Protein 3A1F (pdb70)

Radius of gyration: 15.08 Å; Cα contacts (8 Å, |Δi|>4): 285; chains: 1; bounding box: 37×43×38 Å

CATH classification: 3.40.50.80

Organism: Homo sapiens (NCBI:txid9606)

GO terms:
  GO:0070402 NADPH binding (F, IDA)
  GO:0071949 FAD binding (F, IDA)
  GO:0005886 plasma membrane (C, IDA)
  GO:0042554 superoxide anion generation (P, IDA)
  GO:0043020 NADPH oxidase complex (C, IDA)
  GO:0106292 superoxide-generating NADPH oxidase activity (F, IDA)
  GO:0106292 superoxide-generating NADPH oxidase activity (F, IMP)
  GO:0005515 protein binding (F, IPI)
  GO:0006954 inflammatory response (P, TAS)
  GO:0035579 specific granule membrane (C, TAS)
  GO:0070821 tertiary granule membrane (C, TAS)
  GO:0005789 endoplasmic reticulum membrane (C, TAS)
  GO:0005886 plasma membrane (C, TAS)
  GO:0030670 phagocytic vesicle membrane (C, TAS)
  GO:0016175 superoxide-generating NAD(P)H oxidase activity (F, IDA)
  GO:0009055 electron transfer activity (F, IDA)
  GO:0006801 superoxide metabolic process (P, IDA)
  GO:0016175 superoxide-generating NAD(P)H oxidase activity (F, TAS)
  GO:0042554 superoxide anion generation (P, TAS)
  GO:0045087 innate immune response (P, TAS)

Foldseek 3Di:
DDLLALPHVVLVVQLQFQEEEEEAEDCSCVSVLRSLVSVLVCCVPVPVGNRHQAYEYEYEAADCVVVVVSVVSVVVSQVVCVVVVHNRRYQYEYEHCNVCDYYHHDDPLLVVLVVVFVVQWQGEYEYEYGDDPVVVVVLVVSQVVQFDPDNRTYHYHYDDGDD

Nearest PDB structures (foldseek):
  3a1f-assembly1_A  TM=1.006E+00  e=4.024E-35  Homo sapiens
  8gz3-assembly1_B  TM=9.480E-01  e=5.255E-26  Homo sapiens
  8x2l-assembly1_B  TM=9.369E-01  e=4.023E-25  Homo sapiens
  8wej-assembly1_B  TM=9.013E-01  e=1.760E-25  Homo sapiens
  8kei-assembly1_B  TM=8.923E-01  e=8.307E-22  Homo sapiens

B-factor: mean 36.78, std 9.52, range [19.07, 122.95]

Structure (mmCIF, N/CA/C/O backbone):
data_3A1F
#
_entry.id   3A1F
#
_cell.length_a   60.022
_cell.length_b   60.022
_cell.length_c   90.398
_cell.angle_alpha   90.00
_cell.angle_beta   90.00
_cell.angle_gamma   120.00
#
_symmetry.space_group_name_H-M   'P 32 2 1'
#
loop_
_entity.id
_entity.type
_entity.pdbx_description
1 polymer 'Cytochrome b-245 heavy chain'
2 non-polymer 'NICKEL (II) ION'
3 water water
#
loop_
_atom_site.group_PDB
_atom_site.id
_atom_site.type_symbol
_atom_site.label_atom_id
_atom_site.label_alt_id
_atom_site.label_comp_id
_atom_site.label_asym_id
_atom_site.label_entity_id
_atom_site.label_seq_id
_atom_site.pdbx_PDB_ins_code
_atom_site.Cartn_x
_atom_site.Cartn_y
_atom_site.Cartn_z
_atom_site.occupancy
_atom_site.B_iso_or_equiv
_atom_site.auth_seq_id
_atom_site.auth_comp_id
_atom_site.auth_asym_id
_atom_site.auth_atom_id
_atom_site.pdbx_PDB_model_num
ATOM 1 N N . ILE A 1 1 ? 36.187 -30.729 11.095 1.00 28.96 1 ILE A N 1
ATOM 2 C CA . ILE A 1 1 ? 35.421 -29.451 11.090 1.00 28.07 1 ILE A CA 1
ATOM 3 C C . ILE A 1 1 ? 34.398 -29.393 9.948 1.00 31.22 1 ILE A C 1
ATOM 4 O O . ILE A 1 1 ? 34.726 -29.629 8.789 1.00 32.96 1 ILE A O 1
ATOM 9 N N . ALA A 1 2 ? 33.151 -29.078 10.283 1.00 30.29 2 ALA A N 1
ATOM 10 C CA . ALA A 1 2 ? 32.091 -29.012 9.277 1.00 30.15 2 ALA A CA 1
ATOM 11 C C . ALA A 1 2 ? 31.693 -27.568 8.965 1.00 29.02 2 ALA A C 1
ATOM 12 O O . ALA A 1 2 ? 31.702 -26.713 9.846 1.00 29.51 2 ALA A O 1
ATOM 14 N N . VAL A 1 3 ? 31.327 -27.306 7.712 1.00 29.37 3 VAL A N 1
ATOM 15 C CA . VAL A 1 3 ? 30.937 -25.961 7.294 1.00 32.07 3 VAL A CA 1
ATOM 16 C C . VAL A 1 3 ? 29.801 -25.431 8.165 1.00 32.27 3 VAL A C 1
ATOM 17 O O . VAL A 1 3 ? 29.698 -24.225 8.405 1.00 34.22 3 VAL A O 1
ATOM 21 N N . ASP A 1 4 ? 28.966 -26.343 8.653 1.00 29.78 4 ASP A N 1
ATOM 22 C CA . ASP A 1 4 ? 27.830 -25.959 9.480 1.00 31.71 4 ASP A CA 1
ATOM 23 C C . ASP A 1 4 ? 28.141 -26.134 10.968 1.00 30.04 4 ASP A C 1
ATOM 24 O O . ASP A 1 4 ? 27.255 -26.022 11.810 1.00 26.82 4 ASP A O 1
ATOM 29 N N . GLY A 1 5 ? 29.407 -26.402 11.279 1.00 29.61 5 GLY A N 1
ATOM 30 C CA . GLY A 1 5 ? 29.814 -26.580 12.664 1.00 28.15 5 GLY A CA 1
ATOM 31 C C . GLY A 1 5 ? 30.391 -25.318 13.293 1.00 27.91 5 GLY A C 1
ATOM 32 O O . GLY A 1 5 ? 30.565 -24.312 12.609 1.00 27.95 5 GLY A O 1
ATOM 33 N N . PRO A 1 6 ? 30.712 -25.345 14.599 1.00 28.31 6 PRO A N 1
ATOM 34 C CA . PRO A 1 6 ? 31.274 -24.208 15.345 1.00 28.66 6 PRO A CA 1
ATOM 35 C C . PRO A 1 6 ? 32.430 -23.458 14.669 1.00 29.59 6 PRO A C 1
ATOM 36 O O . PRO A 1 6 ? 32.549 -22.249 14.820 1.00 30.15 6 PRO A O 1
ATOM 40 N N . PHE A 1 7 ? 33.286 -24.175 13.943 1.00 27.63 7 PHE A N 1
ATOM 41 C CA . PHE A 1 7 ? 34.419 -23.537 13.273 1.00 28.50 7 PHE A CA 1
ATOM 42 C C . PHE A 1 7 ? 34.267 -23.531 11.756 1.00 27.81 7 PHE A C 1
ATOM 43 O O . PHE A 1 7 ? 35.226 -23.278 11.032 1.00 28.16 7 PHE A O 1
ATOM 51 N N . GLY A 1 8 ? 33.060 -23.824 11.281 1.00 28.19 8 GLY A N 1
ATOM 52 C CA . GLY A 1 8 ? 32.808 -23.845 9.851 1.00 27.09 8 GLY A CA 1
ATOM 53 C C . GLY A 1 8 ? 32.668 -22.451 9.271 1.00 28.82 8 GLY A C 1
ATOM 54 O O . GLY A 1 8 ? 32.361 -21.486 9.979 1.00 27.32 8 GLY A O 1
ATOM 55 N N . THR A 1 9 ? 32.896 -22.339 7.968 1.00 29.46 9 THR A N 1
ATOM 56 C CA . THR A 1 9 ? 32.806 -21.056 7.297 1.00 30.51 9 THR A CA 1
ATOM 57 C C . THR A 1 9 ? 31.439 -20.395 7.440 1.00 30.75 9 THR A C 1
ATOM 58 O O . THR A 1 9 ? 31.354 -19.188 7.660 1.00 30.48 9 THR A O 1
ATOM 62 N N . ALA A 1 10 ? 30.374 -21.182 7.334 1.00 30.67 10 ALA A N 1
ATOM 63 C CA . ALA A 1 10 ? 29.028 -20.630 7.440 1.00 30.82 10 ALA A CA 1
ATOM 64 C C . ALA A 1 10 ? 28.783 -20.016 8.814 1.00 31.71 10 ALA A C 1
ATOM 65 O O . ALA A 1 10 ? 28.216 -18.918 8.932 1.00 29.91 10 ALA A O 1
ATOM 67 N N . SER A 1 11 ? 29.222 -20.719 9.853 1.00 29.21 11 SER A N 1
ATOM 68 C CA . SER A 1 11 ? 29.050 -20.243 11.218 1.00 31.17 11 SER A CA 1
ATOM 69 C C . SER A 1 11 ? 29.848 -18.957 11.444 1.00 31.91 11 SER A C 1
ATOM 70 O O . SER A 1 11 ? 29.365 -18.028 12.086 1.00 32.95 11 SER A O 1
ATOM 73 N N . GLU A 1 12 ? 31.066 -18.900 10.910 1.00 31.13 12 GLU A N 1
ATOM 74 C CA . GLU A 1 12 ? 31.896 -17.704 11.041 1.00 30.75 12 GLU A CA 1
ATOM 75 C C . GLU A 1 12 ? 31.250 -16.510 10.336 1.00 30.15 12 GLU A C 1
ATOM 76 O O . GLU A 1 12 ? 31.227 -15.399 10.868 1.00 29.87 12 GLU A O 1
ATOM 82 N N . ASP A 1 13 ? 30.735 -16.744 9.134 1.00 29.88 13 ASP A N 1
ATOM 83 C CA . ASP A 1 13 ? 30.068 -15.692 8.380 1.00 30.13 13 ASP A CA 1
ATOM 84 C C . ASP A 1 13 ? 28.844 -15.164 9.129 1.00 30.73 13 ASP A C 1
ATOM 85 O O . ASP A 1 13 ? 28.630 -13.949 9.222 1.00 29.76 13 ASP A O 1
ATOM 90 N N . VAL A 1 14 ? 28.041 -16.079 9.662 1.00 29.86 14 VAL A N 1
ATOM 91 C CA . VAL A 1 14 ? 26.852 -15.680 10.404 1.00 31.61 14 VAL A CA 1
ATOM 92 C C . VAL A 1 14 ? 27.243 -14.783 11.573 1.00 32.07 14 VAL A C 1
ATOM 93 O O . VAL A 1 14 ? 26.609 -13.758 11.809 1.00 32.88 14 VAL A O 1
ATOM 97 N N . PHE A 1 15 ? 28.306 -15.145 12.285 1.00 34.82 15 PHE A N 1
ATOM 98 C CA . PHE A 1 15 ? 28.735 -14.358 13.437 1.00 36.76 15 PHE A CA 1
ATOM 99 C C . PHE A 1 15 ? 29.414 -13.031 13.094 1.00 37.22 15 PHE A C 1
ATOM 100 O O . PHE A 1 15 ? 29.719 -12.242 13.987 1.00 40.15 15 PHE A O 1
ATOM 108 N N . SER A 1 16 ? 29.641 -12.773 11.811 1.00 36.22 16 SER A N 1
ATOM 109 C CA . SER A 1 16 ? 30.281 -11.524 11.411 1.00 36.41 16 SER A CA 1
ATOM 110 C C . SER A 1 16 ? 29.276 -10.387 11.224 1.00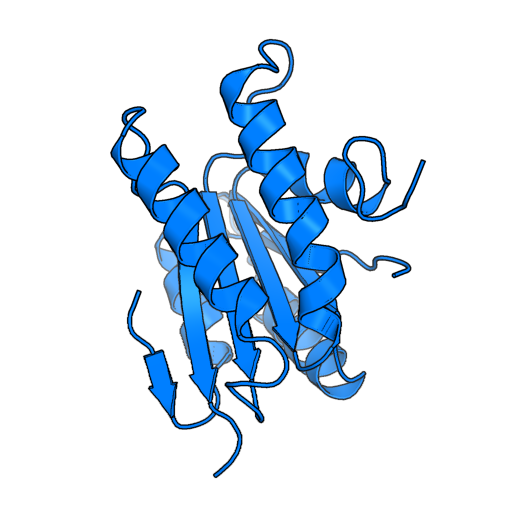 36.95 16 SER A C 1
ATOM 111 O O . SER A 1 16 ? 29.662 -9.234 11.003 1.00 35.97 16 SER A O 1
ATOM 114 N N . TYR A 1 17 ? 27.988 -10.704 11.314 1.00 35.07 17 TYR A N 1
ATOM 115 C CA . TYR A 1 17 ? 26.957 -9.679 11.172 1.00 33.68 17 TYR A CA 1
ATOM 116 C C . TYR A 1 17 ? 26.287 -9.383 12.501 1.00 33.87 17 TYR A C 1
ATOM 117 O O . TYR A 1 17 ? 26.195 -10.255 13.366 1.00 31.25 17 TYR A O 1
ATOM 126 N N . GLU A 1 18 ? 25.824 -8.146 12.662 1.00 31.39 18 GLU A N 1
ATOM 127 C CA . GLU A 1 18 ? 25.144 -7.753 13.884 1.00 31.42 18 GLU A CA 1
ATOM 128 C C . GLU A 1 18 ? 23.755 -8.384 13.890 1.00 29.32 18 GLU A C 1
ATOM 129 O O . GLU A 1 18 ? 23.246 -8.780 14.935 1.00 28.56 18 GLU A O 1
ATOM 135 N N . VAL A 1 19 ? 23.148 -8.466 12.710 1.00 27.53 19 VAL A N 1
ATOM 136 C CA . VAL A 1 19 ? 21.818 -9.052 12.556 1.00 27.38 19 VAL A CA 1
ATOM 137 C C . VAL A 1 19 ?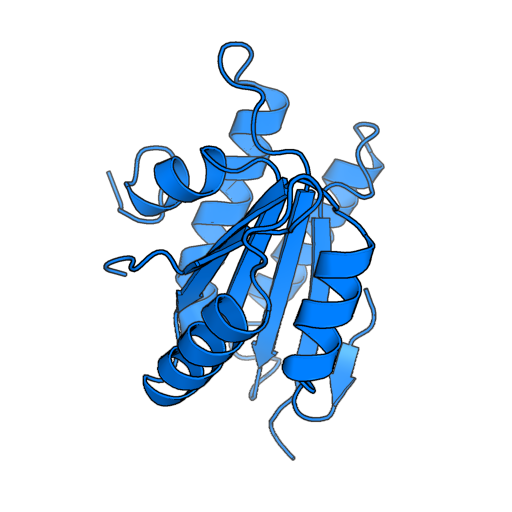 21.814 -9.984 11.348 1.00 27.97 19 VAL A C 1
ATOM 138 O O . VAL A 1 19 ? 22.468 -9.707 10.341 1.00 27.10 19 VAL A O 1
ATOM 142 N N . VAL A 1 20 ? 21.087 -11.092 11.446 1.00 24.36 20 VAL A N 1
ATOM 143 C CA . VAL A 1 20 ? 21.017 -12.017 10.334 1.00 23.56 20 VAL A CA 1
ATOM 144 C C . VAL A 1 20 ? 19.623 -12.562 10.099 1.00 23.57 20 VAL A C 1
ATOM 145 O O . VAL A 1 20 ? 18.777 -12.579 11.000 1.00 24.27 20 VAL A O 1
ATOM 149 N N . MET A 1 21 ? 19.399 -12.998 8.868 1.00 20.98 21 MET A N 1
ATOM 150 C CA . MET A 1 21 ? 18.148 -13.611 8.457 1.00 25.16 21 MET A CA 1
ATOM 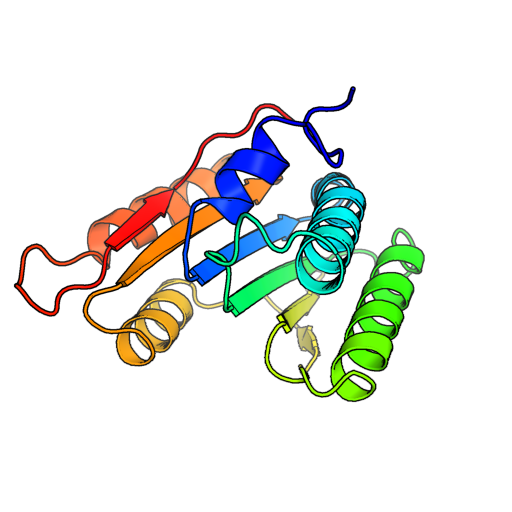151 C C . MET A 1 21 ? 18.562 -14.990 7.958 1.00 25.72 21 MET A C 1
ATOM 152 O O . MET A 1 21 ? 19.278 -15.103 6.963 1.00 26.99 21 MET A O 1
ATOM 157 N N . LEU A 1 22 ? 18.130 -16.035 8.654 1.00 24.91 22 LEU A N 1
ATOM 158 C CA . LEU A 1 22 ? 18.496 -17.390 8.277 1.00 23.12 22 LEU A CA 1
ATOM 159 C C . LEU A 1 22 ? 17.265 -18.082 7.737 1.00 23.28 22 LEU A C 1
ATOM 160 O O . LEU A 1 22 ? 16.222 -18.114 8.403 1.00 22.02 22 LEU A O 1
ATOM 165 N N . VAL A 1 23 ? 17.378 -18.622 6.527 1.00 23.32 23 VAL A N 1
ATOM 166 C CA . VAL A 1 23 ? 16.254 -19.307 5.901 1.00 24.91 23 VAL A CA 1
ATOM 167 C C . VAL A 1 23 ? 16.593 -20.738 5.553 1.00 26.13 23 VAL A C 1
ATOM 168 O O . VAL A 1 23 ? 17.544 -21.004 4.805 1.00 25.72 23 VAL A O 1
ATOM 172 N N . GLY A 1 24 ? 15.812 -21.660 6.107 1.00 25.04 24 GLY A N 1
ATOM 173 C CA . GLY A 1 24 ? 16.026 -23.069 5.847 1.00 27.08 24 GLY A CA 1
ATOM 174 C C . GLY A 1 24 ? 14.728 -23.713 5.401 1.00 27.90 24 GLY A C 1
ATOM 175 O O . GLY A 1 24 ? 13.730 -23.662 6.121 1.00 26.54 24 GLY A O 1
ATOM 176 N N . ALA A 1 25 ? 14.736 -24.309 4.214 1.00 29.62 25 ALA A N 1
ATOM 177 C CA . ALA A 1 25 ? 13.543 -24.959 3.675 1.00 31.10 25 ALA A CA 1
ATOM 178 C C . ALA A 1 25 ? 13.757 -26.454 3.497 1.00 33.37 25 ALA A C 1
ATOM 179 O O . ALA A 1 25 ? 14.824 -26.891 3.048 1.00 33.67 25 ALA A O 1
ATOM 181 N N . GLY A 1 26 ? 12.748 -27.241 3.859 1.00 31.23 26 GLY A N 1
ATOM 182 C CA . GLY A 1 26 ? 12.858 -28.684 3.728 1.00 30.86 26 GLY A CA 1
ATOM 183 C C . GLY A 1 26 ? 14.047 -29.246 4.485 1.00 32.48 26 GLY A C 1
ATOM 184 O O . GLY A 1 26 ? 14.256 -28.934 5.662 1.00 32.63 26 GLY A O 1
ATOM 185 N N . ILE A 1 27 ? 14.837 -30.086 3.827 1.00 31.14 27 ILE A N 1
ATOM 186 C CA . ILE A 1 27 ? 15.995 -30.659 4.502 1.00 32.14 27 ILE A CA 1
ATOM 187 C C . ILE A 1 27 ? 17.056 -29.588 4.740 1.00 29.57 27 ILE A C 1
ATOM 188 O O . ILE A 1 27 ? 17.998 -29.798 5.495 1.00 31.54 27 ILE A O 1
ATOM 193 N N . GLY A 1 28 ? 16.883 -28.437 4.098 1.00 30.22 28 GLY A N 1
ATOM 194 C CA . GLY A 1 28 ? 17.827 -27.338 4.246 1.00 31.95 28 GLY A CA 1
ATOM 195 C C . GLY A 1 28 ? 17.849 -26.744 5.645 1.00 32.58 28 GLY A C 1
ATOM 196 O O . GLY A 1 28 ? 18.674 -25.882 5.960 1.00 31.36 28 GLY A O 1
ATOM 197 N N . VAL A 1 29 ? 16.937 -27.207 6.493 1.00 33.34 29 VAL A N 1
ATOM 198 C CA . VAL A 1 29 ? 16.854 -26.725 7.860 1.00 32.12 29 VAL A CA 1
ATOM 199 C C . VAL A 1 29 ? 17.950 -27.394 8.687 1.00 32.68 29 VAL A C 1
ATOM 200 O O . VAL A 1 29 ? 18.435 -26.849 9.685 1.00 29.90 29 VAL A O 1
ATOM 204 N N . THR A 1 30 ? 18.352 -28.576 8.237 1.00 29.62 30 THR A N 1
ATOM 205 C CA . THR A 1 30 ? 19.360 -29.377 8.916 1.00 30.29 30 THR A CA 1
ATOM 206 C C . THR A 1 30 ? 20.676 -28.674 9.249 1.00 28.30 30 THR A C 1
ATOM 207 O O . THR A 1 30 ? 21.142 -28.738 10.376 1.00 29.52 30 THR A O 1
ATOM 211 N N . PRO A 1 31 ? 21.295 -27.992 8.275 1.00 28.86 31 PRO A N 1
ATOM 212 C CA . PRO A 1 31 ? 22.557 -27.317 8.594 1.00 28.10 31 PRO A CA 1
ATOM 213 C C . PRO A 1 31 ? 22.356 -26.250 9.662 1.00 26.89 31 PRO A C 1
ATOM 214 O O . PRO A 1 31 ? 23.212 -26.036 10.516 1.00 25.52 31 PRO A O 1
ATOM 218 N N . PHE A 1 32 ? 21.203 -25.592 9.630 1.00 25.60 32 PHE A N 1
ATOM 219 C CA . PHE A 1 32 ? 20.957 -24.541 10.595 1.00 25.20 32 PHE A CA 1
ATOM 220 C C . PHE A 1 32 ? 20.867 -25.031 12.015 1.00 23.94 32 PHE A C 1
ATOM 221 O O . PHE A 1 32 ? 21.082 -24.265 12.952 1.00 25.58 32 PHE A O 1
ATOM 229 N N . ALA A 1 33 ? 20.575 -26.315 12.183 1.00 25.20 33 ALA A N 1
ATOM 230 C CA . ALA A 1 33 ? 20.499 -26.893 13.511 1.00 24.46 33 ALA A CA 1
ATOM 231 C C . ALA A 1 33 ? 21.873 -26.756 14.189 1.00 25.86 33 ALA A C 1
ATOM 232 O O . ALA A 1 33 ? 21.980 -26.299 15.328 1.00 22.34 33 ALA A O 1
ATOM 234 N N . SER A 1 34 ? 22.926 -27.162 13.485 1.00 25.84 34 SER A N 1
ATOM 235 C CA . SER A 1 34 ? 24.271 -27.068 14.039 1.00 26.84 34 SER A CA 1
ATOM 236 C C . SER A 1 34 ? 24.719 -25.609 14.175 1.00 24.51 34 SER A C 1
ATOM 237 O O . SER A 1 34 ? 25.389 -25.228 15.141 1.00 23.65 34 SER A O 1
ATOM 240 N N . ILE A 1 35 ? 24.333 -24.789 13.210 1.00 23.11 35 ILE A N 1
ATOM 241 C CA . ILE A 1 35 ? 24.690 -23.377 13.232 1.00 25.53 35 ILE A CA 1
ATOM 242 C C . ILE A 1 35 ? 24.054 -22.637 14.425 1.00 24.71 35 ILE A C 1
ATOM 243 O O . ILE A 1 35 ? 24.725 -21.876 15.129 1.00 23.76 35 ILE A O 1
ATOM 248 N N . LEU A 1 36 ? 22.767 -22.875 14.664 1.00 24.07 36 LEU A N 1
ATOM 249 C CA . LEU A 1 36 ? 22.077 -22.217 15.771 1.00 23.25 36 LEU A CA 1
ATOM 250 C C . LEU A 1 36 ? 22.694 -22.634 17.105 1.00 24.16 36 LEU A C 1
ATOM 251 O O . LEU A 1 36 ? 22.863 -21.811 18.013 1.00 23.49 36 LEU A O 1
ATOM 256 N N . LYS A 1 37 ? 23.037 -23.914 17.220 1.00 24.98 37 LYS A N 1
ATOM 257 C CA . LYS A 1 37 ? 23.655 -24.426 18.438 1.00 24.15 37 LYS A CA 1
ATOM 258 C C . LYS A 1 37 ? 25.008 -23.736 18.665 1.00 25.79 37 LYS A C 1
ATOM 259 O O . LYS A 1 37 ? 25.306 -23.274 19.772 1.00 22.99 37 LYS A O 1
ATOM 261 N N . SER A 1 38 ? 25.825 -23.680 17.615 1.00 25.98 38 SER A N 1
ATOM 262 C CA . SER A 1 38 ? 27.138 -23.057 17.712 1.00 28.47 38 SER A CA 1
ATOM 263 C C . SER A 1 38 ? 27.032 -21.568 18.041 1.00 29.34 38 SER A C 1
ATOM 264 O O . SER A 1 38 ? 27.822 -21.051 18.835 1.00 27.19 38 SER A O 1
ATOM 267 N N . VAL A 1 39 ? 26.057 -20.878 17.453 1.00 28.70 39 VAL A N 1
ATOM 268 C CA . VAL A 1 39 ? 25.892 -19.455 17.737 1.00 31.70 39 VAL A CA 1
ATOM 269 C C . VAL A 1 39 ? 25.484 -19.241 19.193 1.00 31.39 39 VAL A C 1
ATOM 270 O O . VAL A 1 39 ? 25.951 -18.304 19.852 1.00 30.93 39 VAL A O 1
ATOM 274 N N . TRP A 1 40 ? 24.615 -20.104 19.701 1.00 31.29 40 TRP A N 1
ATOM 275 C CA . TRP A 1 40 ? 24.194 -19.985 21.085 1.00 30.94 40 TRP A CA 1
ATOM 276 C C . TRP A 1 40 ? 25.400 -20.269 21.989 1.00 31.88 40 TRP A C 1
ATOM 277 O O . TRP A 1 40 ? 25.577 -19.613 23.022 1.00 31.75 40 TRP A O 1
ATOM 288 N N . TYR A 1 41 ? 26.236 -21.235 21.603 1.00 30.57 41 TYR A N 1
ATOM 289 C CA . TYR A 1 41 ? 27.413 -21.568 22.411 1.00 31.02 41 TYR A CA 1
ATOM 290 C C . TYR A 1 41 ? 28.355 -20.373 22.464 1.00 31.76 41 TYR A C 1
ATOM 291 O O . TYR A 1 41 ? 28.804 -19.973 23.538 1.00 31.42 41 TYR A O 1
ATOM 300 N N . LYS A 1 42 ? 28.648 -19.812 21.297 1.00 32.65 42 LYS A N 1
ATOM 301 C CA . LYS A 1 42 ? 29.543 -18.669 21.204 1.00 36.65 42 LYS A CA 1
ATOM 302 C C . LYS A 1 42 ? 29.024 -17.499 22.027 1.00 38.84 42 LYS A C 1
ATOM 303 O O . LYS A 1 42 ? 29.774 -16.863 22.765 1.00 38.76 42 LYS A O 1
ATOM 309 N N . TYR A 1 43 ? 27.729 -17.227 21.899 1.00 40.13 43 TYR A N 1
ATOM 310 C CA . TYR A 1 43 ? 27.095 -16.135 22.621 1.00 41.25 43 TYR A CA 1
ATOM 311 C C . TYR A 1 43 ? 27.317 -16.244 24.128 1.00 40.75 43 TYR A C 1
ATOM 312 O O . TYR A 1 43 ? 27.523 -15.239 24.806 1.00 40.96 43 TYR A O 1
ATOM 321 N N . CYS A 1 44 ? 27.267 -17.470 24.644 1.00 40.20 44 CYS A N 1
ATOM 322 C CA . CYS A 1 44 ? 27.447 -17.730 26.068 1.00 42.07 44 CYS A CA 1
ATOM 323 C C . CYS A 1 44 ? 28.902 -17.842 26.530 1.00 43.26 44 CYS A C 1
ATOM 324 O O . CYS A 1 44 ? 29.181 -17.655 27.715 1.00 42.85 44 CYS A O 1
ATOM 327 N N . ASN A 1 45 ? 29.821 -18.161 25.619 1.00 43.86 45 ASN A N 1
ATOM 328 C CA . ASN A 1 45 ? 31.222 -18.334 26.014 1.00 45.42 45 ASN A CA 1
ATOM 329 C C . ASN A 1 45 ? 32.291 -17.537 25.258 1.00 45.45 45 ASN A C 1
ATOM 330 O O . ASN A 1 45 ? 33.423 -17.441 25.729 1.00 46.21 45 ASN A O 1
ATOM 335 N N . ASN A 1 46 ? 31.953 -16.983 24.099 1.00 45.34 46 ASN A N 1
ATOM 336 C CA . ASN A 1 46 ? 32.931 -16.241 23.297 1.00 46.02 46 ASN A CA 1
ATOM 337 C C . ASN A 1 46 ? 33.068 -14.753 23.602 1.00 47.99 46 ASN A C 1
ATOM 338 O O . ASN A 1 46 ? 32.536 -13.910 22.875 1.00 47.39 46 ASN A O 1
ATOM 343 N N . ALA A 1 47 ? 33.806 -14.436 24.664 1.00 48.68 47 ALA A N 1
ATOM 344 C CA . ALA A 1 47 ? 34.024 -13.049 25.064 1.00 49.37 47 ALA A CA 1
ATOM 345 C C . ALA A 1 47 ? 34.675 -12.200 23.970 1.00 50.33 47 ALA A C 1
ATOM 346 O O . ALA A 1 47 ? 34.284 -11.056 23.748 1.00 49.10 47 ALA A O 1
ATOM 348 N N . THR A 1 48 ? 35.660 -12.772 23.280 1.00 52.42 48 THR A N 1
ATOM 349 C CA . THR A 1 48 ? 36.399 -12.062 22.231 1.00 53.61 48 THR A CA 1
ATOM 350 C C . THR A 1 48 ? 35.599 -11.562 21.026 1.00 54.35 48 THR A C 1
ATOM 351 O O . THR A 1 48 ? 36.074 -10.697 20.284 1.00 54.22 48 THR A O 1
ATOM 355 N N . ASN A 1 49 ? 34.400 -12.098 20.825 1.00 54.24 49 ASN A N 1
ATOM 356 C CA . ASN A 1 49 ? 33.570 -11.696 19.690 1.00 55.48 49 ASN A CA 1
ATOM 357 C C . ASN A 1 49 ? 32.121 -11.544 20.151 1.00 54.31 49 ASN A C 1
ATOM 358 O O . ASN A 1 49 ? 31.490 -12.520 20.563 1.00 55.45 49 ASN A O 1
ATOM 363 N N . LEU A 1 50 ? 31.595 -10.325 20.082 1.00 51.65 50 LEU A N 1
ATOM 364 C CA . LEU A 1 50 ? 30.224 -10.071 20.521 1.00 49.89 50 LEU A CA 1
ATOM 365 C C . LEU A 1 50 ? 29.374 -9.421 19.421 1.00 47.82 50 LEU A C 1
ATOM 366 O O . LEU A 1 50 ? 28.374 -8.765 19.713 1.00 47.74 50 LEU A O 1
ATOM 371 N N . LYS A 1 51 ? 29.761 -9.624 18.163 1.00 44.83 51 LYS A N 1
ATOM 372 C CA . LYS A 1 51 ? 29.072 -9.021 17.018 1.00 40.95 51 LYS A CA 1
ATOM 373 C C . LYS A 1 51 ? 27.596 -9.364 16.807 1.00 38.78 51 LYS A C 1
ATOM 374 O O . LYS A 1 51 ? 26.759 -8.462 16.733 1.00 35.56 51 LYS A O 1
ATOM 376 N N . LEU A 1 52 ? 27.275 -10.651 16.695 1.00 36.16 52 LEU A N 1
ATOM 377 C CA . LEU A 1 52 ? 25.890 -11.057 16.462 1.00 35.64 52 LEU A CA 1
ATOM 378 C C . LEU A 1 52 ? 24.994 -10.721 17.651 1.00 34.32 52 LEU A C 1
ATOM 379 O O . LEU A 1 52 ? 25.238 -11.173 18.771 1.00 34.17 52 LEU A O 1
ATOM 384 N N . LYS A 1 53 ? 23.948 -9.939 17.389 1.00 33.39 53 LYS A N 1
ATOM 385 C CA . LYS A 1 53 ? 23.003 -9.507 18.417 1.00 31.55 53 LYS A CA 1
ATOM 386 C C . LYS A 1 53 ? 21.567 -9.974 18.157 1.00 29.65 53 LYS A C 1
ATOM 387 O O . LYS A 1 53 ? 20.764 -10.059 19.089 1.00 26.83 53 LYS A O 1
ATOM 393 N N . LYS A 1 54 ? 21.240 -10.267 16.900 1.00 27.72 54 LYS A N 1
ATOM 394 C CA . LYS A 1 54 ? 19.869 -10.654 16.562 1.00 27.44 54 LYS A CA 1
ATOM 395 C C . LYS A 1 54 ? 19.742 -11.640 15.417 1.00 26.53 54 LYS A C 1
ATOM 396 O O . LYS A 1 54 ? 20.376 -11.476 14.371 1.00 25.78 54 LYS A O 1
ATOM 402 N N . ILE A 1 55 ? 18.889 -12.643 15.607 1.00 24.97 55 ILE A N 1
ATOM 403 C CA . ILE A 1 55 ? 18.654 -13.661 14.583 1.00 25.16 55 ILE A CA 1
ATOM 404 C C . ILE A 1 55 ? 17.190 -13.732 14.186 1.00 26.04 55 ILE A C 1
ATOM 405 O O . ILE A 1 55 ? 16.306 -13.846 15.045 1.00 25.19 55 ILE A O 1
ATOM 410 N N . TYR A 1 56 ? 16.940 -13.653 12.884 1.00 23.55 56 TYR A N 1
ATOM 411 C CA . TYR A 1 56 ? 15.595 -13.782 12.360 1.00 23.44 56 TYR A CA 1
ATOM 412 C C . TYR A 1 56 ? 15.628 -15.096 11.606 1.00 22.93 56 TYR A C 1
ATOM 413 O O . TYR A 1 56 ? 16.264 -15.189 10.552 1.00 20.68 56 TYR A O 1
ATOM 422 N N . PHE A 1 57 ? 14.965 -16.114 12.142 1.00 20.61 57 PHE A N 1
ATOM 423 C CA . PHE A 1 57 ? 14.947 -17.406 11.474 1.00 21.85 57 PHE A CA 1
ATOM 424 C C . PHE A 1 57 ? 13.625 -17.704 10.777 1.00 23.37 57 PHE A C 1
ATOM 425 O O . PHE A 1 57 ? 12.538 -17.499 11.341 1.00 23.84 57 PHE A O 1
ATOM 433 N N . TYR A 1 58 ? 13.734 -18.204 9.552 1.00 21.77 58 TYR A N 1
ATOM 434 C CA . TYR A 1 58 ? 12.580 -18.577 8.757 1.00 23.06 58 TYR A CA 1
ATOM 435 C C . TYR A 1 58 ? 12.661 -20.054 8.409 1.00 24.37 58 TYR A C 1
ATOM 436 O O . TYR A 1 58 ? 13.639 -20.509 7.799 1.00 22.25 58 TYR A O 1
ATOM 445 N N . TRP A 1 59 ? 11.638 -20.808 8.804 1.00 23.74 59 TRP A N 1
ATOM 446 C CA . TRP A 1 59 ? 11.594 -22.239 8.512 1.00 24.07 59 TRP A CA 1
ATOM 447 C C . TRP A 1 59 ? 10.425 -22.580 7.595 1.00 24.17 59 TRP A C 1
ATOM 448 O O . TRP A 1 59 ? 9.270 -22.448 7.989 1.00 24.30 59 TRP A O 1
ATOM 459 N N . LEU A 1 60 ? 10.731 -22.997 6.366 1.00 25.85 60 LEU A N 1
ATOM 460 C CA . LEU A 1 60 ? 9.702 -23.390 5.393 1.00 29.27 60 LEU A CA 1
ATOM 461 C C . LEU A 1 60 ? 9.618 -24.910 5.510 1.00 30.61 60 LEU A C 1
ATOM 462 O O . LEU A 1 60 ? 10.559 -25.630 5.160 1.00 30.92 60 LEU A O 1
ATOM 467 N N . CYS A 1 61 ? 8.487 -25.390 6.000 1.00 31.14 61 CYS A N 1
ATOM 468 C CA . CYS A 1 61 ? 8.303 -26.812 6.245 1.00 34.17 61 CYS A CA 1
ATOM 469 C C . CYS A 1 61 ? 7.075 -27.417 5.562 1.00 36.03 61 CYS A C 1
ATOM 470 O O . CYS A 1 61 ? 6.023 -26.781 5.476 1.00 33.20 61 CYS A O 1
ATOM 473 N N . ARG A 1 62 ? 7.217 -28.648 5.079 1.00 37.53 62 ARG A N 1
ATOM 474 C CA . ARG A 1 62 ? 6.097 -29.333 4.443 1.00 41.58 62 ARG A CA 1
ATOM 475 C C . ARG A 1 62 ? 5.622 -30.414 5.392 1.00 41.92 62 ARG A C 1
ATOM 476 O O . ARG A 1 62 ? 4.452 -30.465 5.755 1.00 43.53 62 ARG A O 1
ATOM 484 N N . ASP A 1 63 ? 6.555 -31.270 5.795 1.00 42.12 63 ASP A N 1
ATOM 485 C CA . ASP A 1 63 ? 6.282 -32.382 6.697 1.00 41.57 63 ASP A CA 1
ATOM 486 C C . ASP A 1 63 ? 6.710 -31.979 8.107 1.00 41.30 63 ASP A C 1
ATOM 487 O O . ASP A 1 63 ? 7.899 -31.814 8.369 1.00 39.80 63 ASP A O 1
ATOM 492 N N . THR A 1 64 ? 5.750 -31.836 9.016 1.00 41.97 64 THR A N 1
ATOM 493 C CA . THR A 1 64 ? 6.074 -31.414 10.380 1.00 43.09 64 THR A CA 1
ATOM 494 C C . THR A 1 64 ? 6.702 -32.499 11.249 1.00 43.06 64 THR A C 1
ATOM 495 O O . THR A 1 64 ? 7.420 -32.195 12.201 1.00 44.62 64 THR A O 1
ATOM 499 N N . HIS A 1 65 ? 6.432 -33.758 10.929 1.00 43.11 65 HIS A N 1
ATOM 500 C CA . HIS A 1 65 ? 6.981 -34.857 11.713 1.00 42.85 65 HIS A CA 1
ATOM 501 C C . HIS A 1 65 ? 8.403 -35.230 11.286 1.00 41.14 65 HIS A C 1
ATOM 502 O O . HIS A 1 65 ? 9.251 -35.515 12.129 1.00 40.49 65 HIS A O 1
ATOM 509 N N . ALA A 1 66 ? 8.650 -35.218 9.979 1.00 40.71 66 ALA A N 1
ATOM 510 C CA . ALA A 1 66 ? 9.952 -35.557 9.414 1.00 40.83 66 ALA A CA 1
ATOM 511 C C . ALA A 1 66 ? 11.109 -34.838 10.106 1.00 41.40 66 ALA A C 1
ATOM 512 O O . ALA A 1 66 ? 12.173 -35.416 10.302 1.00 41.79 66 ALA A O 1
ATOM 514 N N . PHE A 1 67 ? 10.902 -33.575 10.467 1.00 41.22 67 PHE A N 1
ATOM 515 C CA . PHE A 1 67 ? 11.932 -32.797 11.144 1.00 41.16 67 PHE A CA 1
ATOM 516 C C . PHE A 1 67 ? 11.423 -32.293 12.484 1.00 41.04 67 PHE A C 1
ATOM 517 O O . PHE A 1 67 ? 11.717 -31.169 12.900 1.00 41.05 67 PHE A O 1
ATOM 525 N N . GLU A 1 68 ? 10.655 -33.149 13.151 1.00 39.49 68 GLU A N 1
ATOM 526 C CA . GLU A 1 68 ? 10.076 -32.858 14.456 1.00 37.83 68 GLU A CA 1
ATOM 527 C C . GLU A 1 68 ? 11.187 -32.452 15.413 1.00 35.89 68 GLU A C 1
ATOM 528 O O . GLU A 1 68 ? 11.002 -31.601 16.279 1.00 33.56 68 GLU A O 1
ATOM 534 N N . TRP A 1 69 ? 12.348 -33.075 15.251 1.00 34.53 69 TRP A N 1
ATOM 535 C CA . TRP A 1 69 ? 13.483 -32.792 16.113 1.00 32.61 69 TRP A CA 1
ATOM 536 C C . TRP A 1 69 ? 13.942 -31.344 15.989 1.00 30.16 69 TRP A C 1
ATOM 537 O O . TRP A 1 69 ? 14.452 -30.768 16.948 1.00 30.25 69 TRP A O 1
ATOM 548 N N . PHE A 1 70 ? 13.771 -30.749 14.815 1.00 28.24 70 PHE A N 1
ATOM 549 C CA . PHE A 1 70 ? 14.200 -29.369 14.650 1.00 27.35 70 PHE A CA 1
ATOM 550 C C . PHE A 1 70 ? 13.310 -28.416 15.446 1.00 27.28 70 PHE A C 1
ATOM 551 O O . PHE A 1 70 ? 13.789 -27.420 16.000 1.00 26.22 70 PHE A O 1
ATOM 559 N N . ALA A 1 71 ? 12.015 -28.715 15.507 1.00 27.10 71 ALA A N 1
ATOM 560 C CA . ALA A 1 71 ? 11.090 -27.874 16.262 1.00 27.31 71 ALA A CA 1
ATOM 561 C C . ALA A 1 71 ? 11.454 -27.948 17.745 1.00 26.29 71 ALA A C 1
ATOM 562 O O . ALA A 1 71 ? 11.413 -26.945 18.463 1.00 27.26 71 ALA A O 1
ATOM 564 N N . ASP A 1 72 ? 11.821 -29.138 18.206 1.00 27.27 72 ASP A N 1
ATOM 565 C CA . ASP A 1 72 ? 12.188 -29.304 19.604 1.00 25.88 72 ASP A CA 1
ATOM 566 C C . ASP A 1 72 ? 13.452 -28.520 19.886 1.00 25.02 72 ASP A C 1
ATOM 567 O O . ASP A 1 72 ? 13.616 -27.968 20.970 1.00 23.84 72 ASP A O 1
ATOM 572 N N . LEU A 1 73 ? 14.347 -28.470 18.905 1.00 23.53 73 LEU A N 1
ATOM 573 C CA . LEU A 1 73 ? 15.590 -27.729 19.086 1.00 25.79 73 LEU A CA 1
ATOM 574 C C . LEU A 1 73 ? 15.283 -26.246 19.247 1.00 24.93 73 LEU A C 1
ATOM 575 O O . LEU A 1 73 ? 15.842 -25.584 20.123 1.00 25.64 73 LEU A O 1
ATOM 580 N N . LEU A 1 74 ? 14.377 -25.726 18.419 1.00 25.83 74 LEU A N 1
ATOM 581 C CA . LEU A 1 74 ? 14.001 -24.317 18.492 1.00 25.78 74 LEU A CA 1
ATOM 582 C C . LEU A 1 74 ? 13.420 -23.973 19.859 1.00 27.21 74 LEU A C 1
ATOM 583 O O . LEU A 1 74 ? 13.769 -22.952 20.449 1.00 27.75 74 LEU A O 1
ATOM 588 N N . GLN A 1 75 ? 12.527 -24.819 20.361 1.00 26.19 75 GLN A N 1
ATOM 589 C CA . GLN A 1 75 ? 11.937 -24.575 21.667 1.00 28.29 75 GLN A CA 1
ATOM 590 C C . GLN A 1 75 ? 13.032 -24.630 22.724 1.00 28.74 75 GLN A C 1
ATOM 591 O O . GLN A 1 75 ? 13.067 -23.803 23.631 1.00 32.49 75 GLN A O 1
ATOM 597 N N . LEU A 1 76 ? 13.930 -25.603 22.605 1.00 28.88 76 LEU A N 1
ATOM 598 C CA . LEU A 1 76 ? 15.017 -25.726 23.577 1.00 30.42 76 LEU A CA 1
ATOM 599 C C . LEU A 1 76 ? 15.842 -24.444 23.629 1.00 29.32 76 LEU A C 1
ATOM 600 O O . LEU A 1 76 ? 16.065 -23.878 24.704 1.00 31.10 76 LEU A O 1
ATOM 605 N N . LEU A 1 77 ? 16.291 -23.991 22.460 1.00 28.43 77 LEU A N 1
ATOM 606 C CA . LEU A 1 77 ? 17.085 -22.772 22.348 1.00 29.00 77 LEU A CA 1
ATOM 607 C C . LEU A 1 77 ? 16.331 -21.581 22.914 1.00 29.66 77 LEU A C 1
ATOM 608 O O . LEU A 1 77 ? 16.870 -20.782 23.679 1.00 27.95 77 LEU A O 1
ATOM 613 N N . GLU A 1 78 ? 15.072 -21.471 22.510 1.00 28.81 78 GLU A N 1
ATOM 614 C CA . GLU A 1 78 ? 14.202 -20.401 22.944 1.00 30.74 78 GLU A CA 1
ATOM 615 C C . GLU A 1 78 ? 14.129 -20.406 24.469 1.00 31.13 78 GLU A C 1
ATOM 616 O O . GLU A 1 78 ? 14.209 -19.359 25.112 1.00 31.15 78 GLU A O 1
ATOM 622 N N . SER A 1 79 ? 13.989 -21.596 25.046 1.00 33.32 79 SER A N 1
ATOM 623 C CA . SER A 1 79 ? 13.902 -21.729 26.496 1.00 36.33 79 SER A CA 1
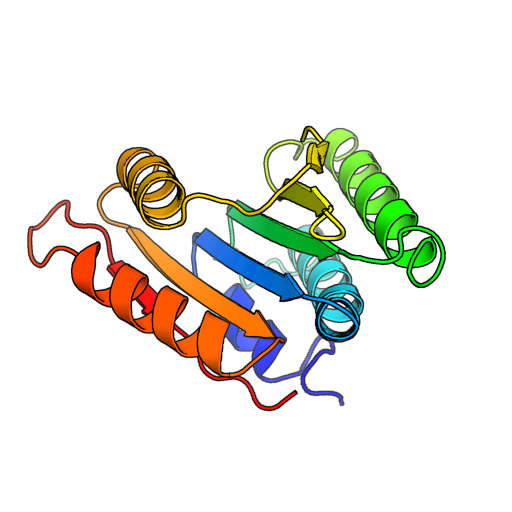ATOM 624 C C . SER A 1 79 ? 15.183 -21.275 27.189 1.00 36.96 79 SER A C 1
ATOM 625 O O . SER A 1 79 ? 15.137 -20.472 28.121 1.00 36.45 79 SER A O 1
ATOM 628 N N . GLN A 1 80 ? 16.323 -21.789 26.733 1.00 37.70 80 GLN A N 1
ATOM 629 C CA . GLN A 1 80 ? 17.612 -21.422 27.312 1.00 39.03 80 GLN A CA 1
ATOM 630 C C . GLN A 1 80 ? 17.810 -19.913 27.228 1.00 38.78 80 GLN A C 1
ATOM 631 O O . GLN A 1 80 ? 18.313 -19.287 28.162 1.00 38.36 80 GLN A O 1
ATOM 637 N N . MET A 1 81 ? 17.409 -19.330 26.103 1.00 38.30 81 MET A N 1
ATOM 638 C CA . MET A 1 81 ? 17.553 -17.895 25.900 1.00 37.90 81 MET A CA 1
ATOM 639 C C . MET A 1 81 ? 16.701 -17.074 26.860 1.00 40.29 81 MET A C 1
ATOM 640 O O . MET A 1 81 ? 17.166 -16.064 27.397 1.00 39.10 81 MET A O 1
ATOM 645 N N . GLN A 1 82 ? 15.457 -17.497 27.074 1.00 42.11 82 GLN A N 1
ATOM 646 C CA . GLN A 1 82 ? 14.575 -16.782 27.995 1.00 45.68 82 GLN A CA 1
ATOM 647 C C . GLN A 1 82 ? 15.185 -16.874 29.390 1.00 48.35 82 GLN A C 1
ATOM 648 O O . GLN A 1 82 ? 15.101 -15.936 30.183 1.00 48.13 82 GLN A O 1
ATOM 650 N N . GLU A 1 83 ? 15.808 -18.016 29.673 1.00 51.77 83 GLU A N 1
ATOM 651 C CA . GLU A 1 83 ? 16.457 -18.262 30.955 1.00 54.61 83 GLU A CA 1
ATOM 652 C C . GLU A 1 83 ? 17.611 -17.300 31.240 1.00 55.53 83 GLU A C 1
ATOM 653 O O . GLU A 1 83 ? 17.552 -16.510 32.182 1.00 57.15 83 GLU A O 1
ATOM 659 N N . ARG A 1 84 ? 18.653 -17.373 30.414 1.00 55.23 84 ARG A N 1
ATOM 660 C CA . ARG A 1 84 ? 19.852 -16.562 30.585 1.00 54.63 84 ARG A CA 1
ATOM 661 C C . ARG A 1 84 ? 19.663 -15.168 29.996 1.00 54.39 84 ARG A C 1
ATOM 662 O O . ARG A 1 84 ? 20.584 -14.601 29.409 1.00 53.94 84 ARG A O 1
ATOM 664 N N . ASN A 1 85 ? 18.463 -14.620 30.158 1.00 55.17 85 ASN A N 1
ATOM 665 C CA . ASN A 1 85 ? 18.266 -13.176 30.110 1.00 55.63 85 ASN A CA 1
ATOM 666 C C . ASN A 1 85 ? 18.497 -12.636 28.703 1.00 55.76 85 ASN A C 1
ATOM 667 O O . ASN A 1 85 ? 19.173 -11.624 28.519 1.00 56.78 85 ASN A O 1
ATOM 669 N N . ASN A 1 86 ? 17.930 -13.317 27.712 1.00 53.89 86 ASN A N 1
ATOM 670 C CA . ASN A 1 86 ? 18.318 -13.112 26.322 1.00 51.88 86 ASN A CA 1
ATOM 671 C C . ASN A 1 86 ? 17.211 -13.506 25.350 1.00 50.84 86 ASN A C 1
ATOM 672 O O . ASN A 1 86 ? 17.445 -13.645 24.150 1.00 48.80 86 ASN A O 1
ATOM 677 N N . ALA A 1 87 ? 15.981 -13.525 25.862 1.00 42.14 87 ALA A N 1
ATOM 678 C CA . ALA A 1 87 ? 14.822 -13.782 25.020 1.00 40.99 87 ALA A CA 1
ATOM 679 C C . ALA A 1 87 ? 14.833 -12.569 24.082 1.00 40.87 87 ALA A C 1
ATOM 680 O O . ALA A 1 87 ? 15.044 -11.438 24.526 1.00 41.50 87 ALA A O 1
ATOM 682 N N . GLY A 1 88 ? 14.621 -12.790 22.792 1.00 39.77 88 GLY A N 1
ATOM 683 C CA . GLY A 1 88 ? 14.658 -11.668 21.868 1.00 39.18 88 GLY A CA 1
ATOM 684 C C . GLY A 1 88 ? 15.887 -11.770 20.983 1.00 36.61 88 GLY A C 1
ATOM 685 O O . GLY A 1 88 ? 15.997 -11.088 19.968 1.00 36.72 88 GLY A O 1
ATOM 686 N N . PHE A 1 89 ? 16.823 -12.624 21.385 1.00 34.38 89 PHE A N 1
ATOM 687 C CA . PHE A 1 89 ? 18.030 -12.849 20.611 1.00 31.29 89 PHE A CA 1
ATOM 688 C C . PHE A 1 89 ? 17.592 -13.553 19.325 1.00 29.95 89 PHE A C 1
ATOM 689 O O . PHE A 1 89 ? 18.074 -13.254 18.233 1.00 27.59 89 PHE A O 1
ATOM 697 N N . LEU A 1 90 ? 16.663 -14.491 19.481 1.00 26.85 90 LEU A N 1
ATOM 698 C CA . LEU A 1 90 ? 16.148 -15.272 18.365 1.00 25.43 90 LEU A CA 1
ATOM 699 C C . LEU A 1 90 ? 14.649 -15.090 18.130 1.00 26.86 90 LEU A C 1
ATOM 700 O O . LEU A 1 90 ? 13.833 -15.222 19.048 1.00 24.46 90 LEU A O 1
ATOM 705 N N . SER A 1 91 ? 14.288 -14.771 16.894 1.00 25.97 91 SER A N 1
ATOM 706 C CA . SER A 1 91 ? 12.882 -14.650 16.534 1.00 26.36 91 SER A CA 1
ATOM 707 C C . SER A 1 91 ? 12.755 -15.627 15.381 1.00 26.59 91 SER A C 1
ATOM 708 O O . SER A 1 91 ? 13.572 -15.603 14.463 1.00 25.62 91 SER A O 1
ATOM 711 N N . TYR A 1 92 ? 11.770 -16.512 15.438 1.00 24.99 92 TYR A N 1
ATOM 712 C CA . TYR A 1 92 ? 11.605 -17.463 14.354 1.00 25.53 92 TYR A CA 1
ATOM 713 C C . TYR A 1 92 ? 10.167 -17.528 13.871 1.00 26.89 92 TYR A C 1
ATOM 714 O O . TYR A 1 92 ? 9.223 -17.363 14.652 1.00 23.98 92 TYR A O 1
ATOM 723 N N . ASN A 1 93 ? 10.018 -17.730 12.568 1.00 24.98 93 ASN A N 1
ATOM 724 C CA . ASN A 1 93 ? 8.713 -17.839 11.942 1.00 26.10 93 ASN A CA 1
ATOM 725 C C . ASN A 1 93 ? 8.712 -19.168 11.212 1.00 26.51 93 ASN A C 1
ATOM 726 O O . ASN A 1 93 ? 9.636 -19.464 10.451 1.00 27.62 93 ASN A O 1
ATOM 731 N N . ILE A 1 94 ? 7.690 -19.973 11.453 1.00 23.79 94 ILE A N 1
ATOM 732 C CA . ILE A 1 94 ? 7.591 -21.263 10.801 1.00 25.41 94 ILE A CA 1
ATOM 733 C C . ILE A 1 94 ? 6.445 -21.198 9.805 1.00 25.77 94 ILE A C 1
ATOM 734 O O . ILE A 1 94 ? 5.337 -20.794 10.153 1.00 26.31 94 ILE A O 1
ATOM 739 N N . TYR A 1 95 ? 6.730 -21.574 8.563 1.00 24.60 95 TYR A N 1
ATOM 740 C CA . TYR A 1 95 ? 5.728 -21.577 7.506 1.00 26.30 95 TYR A CA 1
ATOM 741 C C . TYR A 1 95 ? 5.475 -22.983 7.002 1.00 27.24 95 TYR A C 1
ATOM 742 O O . TYR A 1 95 ? 6.392 -23.630 6.497 1.00 26.94 95 TYR A O 1
ATOM 751 N N . LEU A 1 96 ? 4.239 -23.460 7.156 1.00 26.21 96 LEU A N 1
ATOM 752 C CA . LEU A 1 96 ? 3.865 -24.789 6.683 1.00 28.81 96 LEU A CA 1
ATOM 753 C C . LEU A 1 96 ? 3.385 -24.564 5.246 1.00 31.22 96 LEU A C 1
ATOM 754 O O . LEU A 1 96 ? 2.280 -24.073 5.005 1.00 32.46 96 LEU A O 1
ATOM 759 N N . THR A 1 97 ? 4.247 -24.917 4.303 1.00 30.94 97 THR A N 1
ATOM 760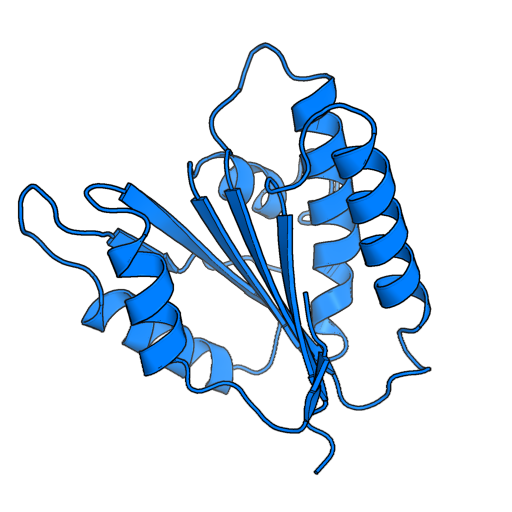 C CA . THR A 1 97 ? 4.001 -24.707 2.886 1.00 32.85 97 THR A CA 1
ATOM 761 C C . THR A 1 97 ? 3.234 -25.812 2.169 1.00 35.68 97 THR A C 1
ATOM 762 O O . THR A 1 97 ? 3.028 -25.729 0.962 1.00 38.21 97 THR A O 1
ATOM 766 N N . GLY A 1 98 ? 2.809 -26.830 2.910 1.00 37.57 98 GLY A N 1
ATOM 767 C CA . GLY A 1 98 ? 2.080 -27.940 2.318 1.00 41.09 98 GLY A CA 1
ATOM 768 C C . GLY A 1 98 ? 0.829 -27.603 1.516 1.00 43.17 98 GLY A C 1
ATOM 769 O O . GLY A 1 98 ? 0.453 -28.358 0.617 1.00 44.56 98 GLY A O 1
ATOM 770 N N . TRP A 1 99 ? 0.176 -26.486 1.829 1.00 43.84 99 TRP A N 1
ATOM 771 C CA . TRP A 1 99 ? -1.029 -26.099 1.100 1.00 44.57 99 TRP A CA 1
ATOM 772 C C . TRP A 1 99 ? -0.783 -24.889 0.200 1.00 46.65 99 TRP A C 1
ATOM 773 O O . TRP A 1 99 ? -0.187 -23.893 0.621 1.00 48.94 99 TRP A O 1
ATOM 784 N N . GLN A 1 123 ? 6.452 -15.746 17.925 1.00 53.72 123 GLN A N 1
ATOM 785 C CA . GLN A 1 123 ? 7.029 -16.895 17.232 1.00 54.42 123 GLN A CA 1
ATOM 786 C C . GLN A 1 123 ? 5.898 -17.819 16.785 1.00 54.21 123 GLN A C 1
ATOM 787 O O . GLN A 1 123 ? 5.938 -19.027 17.036 1.00 55.35 123 GLN A O 1
ATOM 793 N N . LYS A 1 124 ? 4.888 -17.252 16.132 1.00 53.22 124 LYS A N 1
ATOM 794 C CA . LYS A 1 124 ? 3.744 -18.036 15.671 1.00 50.57 124 LYS A CA 1
ATOM 795 C C . LYS A 1 124 ? 4.065 -18.889 14.444 1.00 47.67 124 LYS A C 1
ATOM 796 O O . LYS A 1 124 ? 5.019 -18.619 13.708 1.00 48.42 124 LYS A O 1
ATOM 798 N N . THR A 1 125 ? 3.272 -19.938 14.251 1.00 43.74 125 THR A N 1
ATOM 799 C CA . THR A 1 125 ? 3.435 -20.833 13.115 1.00 38.52 125 THR A CA 1
ATOM 800 C C . THR A 1 125 ? 2.335 -20.480 12.125 1.00 36.25 125 THR A C 1
ATOM 801 O O . THR A 1 125 ? 1.162 -20.439 12.484 1.00 34.02 125 THR A O 1
ATOM 805 N N . LEU A 1 126 ? 2.716 -20.220 10.882 1.00 32.86 126 LEU A N 1
ATOM 806 C CA . LEU A 1 126 ? 1.749 -19.839 9.868 1.00 32.72 126 LEU A CA 1
ATOM 807 C C . LEU A 1 126 ? 1.624 -20.861 8.752 1.00 32.34 126 LEU A C 1
ATOM 808 O O . LEU A 1 126 ? 2.553 -21.617 8.495 1.00 29.83 126 LEU A O 1
ATOM 813 N N . TYR A 1 127 ? 0.468 -20.877 8.095 1.00 31.76 127 TYR A N 1
ATOM 814 C CA . TYR A 1 127 ? 0.240 -21.776 6.969 1.00 32.50 127 TYR A CA 1
ATOM 815 C C . TYR A 1 127 ? 0.432 -20.947 5.697 1.00 33.17 127 TYR A C 1
ATOM 816 O O . TYR A 1 127 ? -0.104 -19.841 5.584 1.00 34.15 127 TYR A O 1
ATOM 825 N N . GLY A 1 128 ? 1.194 -21.476 4.746 1.00 33.19 128 GLY A N 1
ATOM 826 C CA . GLY A 1 128 ? 1.446 -20.739 3.520 1.00 31.86 128 GLY A CA 1
ATOM 827 C C . GLY A 1 128 ? 2.887 -20.254 3.476 1.00 32.57 128 GLY A C 1
ATOM 828 O O . GLY A 1 128 ? 3.713 -20.682 4.280 1.00 33.10 128 GLY A O 1
ATOM 829 N N . ARG A 1 129 ? 3.192 -19.363 2.541 1.00 32.30 129 ARG A N 1
ATOM 830 C CA . ARG A 1 129 ? 4.545 -18.835 2.395 1.00 31.52 129 ARG A CA 1
ATOM 831 C C . ARG A 1 129 ? 4.600 -17.370 2.804 1.00 31.26 129 ARG A C 1
ATOM 832 O O . ARG A 1 129 ? 3.587 -16.680 2.801 1.00 30.71 129 ARG A O 1
ATOM 840 N N . PRO A 1 130 ? 5.785 -16.874 3.184 1.00 30.43 130 PRO A N 1
ATOM 841 C CA . PRO A 1 130 ? 5.838 -15.467 3.586 1.00 31.14 130 PRO A CA 1
ATOM 842 C C . PRO A 1 130 ? 5.832 -14.525 2.403 1.00 32.41 130 PRO A C 1
ATOM 843 O O . PRO A 1 130 ? 6.081 -14.938 1.273 1.00 33.40 130 PRO A O 1
ATOM 847 N N . ASN A 1 131 ? 5.522 -13.264 2.670 1.00 33.89 131 ASN A N 1
ATOM 848 C CA . ASN A 1 131 ? 5.583 -12.248 1.635 1.00 36.38 131 ASN A CA 1
ATOM 849 C C . ASN A 1 131 ? 6.953 -11.646 1.920 1.00 34.49 131 ASN A C 1
ATOM 850 O O . ASN A 1 131 ? 7.093 -10.784 2.787 1.00 34.47 131 ASN A O 1
ATOM 855 N N . TRP A 1 132 ? 7.966 -12.120 1.209 1.00 34.57 132 TRP A N 1
ATOM 856 C CA . TRP A 1 132 ? 9.325 -11.647 1.441 1.00 36.12 132 TRP A CA 1
ATOM 857 C C . TRP A 1 132 ? 9.516 -10.145 1.356 1.00 37.25 132 TRP A C 1
ATOM 858 O O . TRP A 1 132 ? 10.284 -9.580 2.131 1.00 37.42 132 TRP A O 1
ATOM 869 N N . ASP A 1 133 ? 8.818 -9.492 0.429 1.00 41.48 133 ASP A N 1
ATOM 870 C CA . ASP A 1 133 ? 8.934 -8.043 0.304 1.00 42.72 133 ASP A CA 1
ATOM 871 C C . ASP A 1 133 ? 8.525 -7.438 1.648 1.00 42.07 133 ASP A C 1
ATOM 872 O O . ASP A 1 133 ? 9.179 -6.527 2.159 1.00 42.34 133 ASP A O 1
ATOM 877 N N . ASN A 1 134 ? 7.448 -7.958 2.230 1.00 39.64 134 ASN A N 1
ATOM 878 C CA . ASN A 1 134 ? 6.984 -7.468 3.525 1.00 37.98 134 ASN A CA 1
ATOM 879 C C . ASN A 1 134 ? 7.996 -7.763 4.640 1.00 35.67 134 ASN A C 1
ATOM 880 O O . ASN A 1 134 ? 8.236 -6.926 5.511 1.00 33.66 134 ASN A O 1
ATOM 885 N N . GLU A 1 135 ? 8.580 -8.959 4.619 1.00 33.64 135 GLU A N 1
ATOM 886 C CA . GLU A 1 135 ? 9.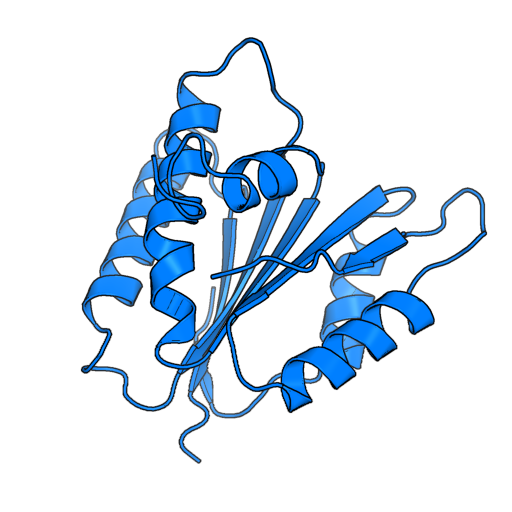544 -9.342 5.653 1.00 32.89 135 GLU A CA 1
ATOM 887 C C . GLU A 1 135 ? 10.785 -8.456 5.636 1.00 31.34 135 GLU A C 1
ATOM 888 O O . GLU A 1 135 ? 11.208 -7.957 6.682 1.00 30.32 135 GLU A O 1
ATOM 894 N N . PHE A 1 136 ? 11.375 -8.261 4.460 1.00 32.02 136 PHE A N 1
ATOM 895 C CA . PHE A 1 136 ? 12.560 -7.410 4.368 1.00 34.31 136 PHE A CA 1
ATOM 896 C C . PHE A 1 136 ? 12.256 -5.983 4.828 1.00 34.98 136 PHE A C 1
ATOM 897 O O . PHE A 1 136 ? 13.065 -5.364 5.521 1.00 34.71 136 PHE A O 1
ATOM 905 N N . LYS A 1 137 ? 11.084 -5.465 4.466 1.00 37.20 137 LYS A N 1
ATOM 906 C CA . LYS A 1 137 ? 10.718 -4.108 4.866 1.00 37.52 137 LYS A CA 1
ATOM 907 C C . LYS A 1 137 ? 10.622 -3.986 6.382 1.00 36.85 137 LYS A C 1
ATOM 908 O O . LYS A 1 137 ? 11.162 -3.053 6.977 1.00 38.19 137 LYS A O 1
ATOM 914 N N . THR A 1 138 ? 9.939 -4.935 7.009 1.00 36.25 138 THR A N 1
ATOM 915 C CA . THR A 1 138 ? 9.798 -4.935 8.458 1.00 36.28 138 THR A CA 1
ATOM 916 C C . THR A 1 138 ? 11.158 -4.983 9.144 1.00 35.22 138 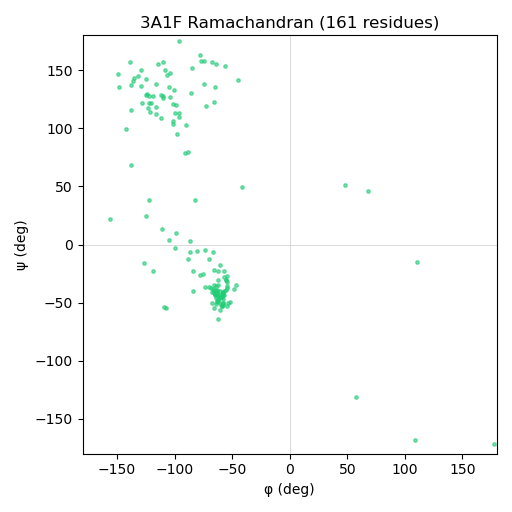THR A C 1
ATOM 917 O O . THR A 1 138 ? 11.455 -4.163 10.013 1.00 33.36 138 THR A O 1
ATOM 921 N N . ILE A 1 139 ? 11.980 -5.959 8.764 1.00 34.71 139 ILE A N 1
ATOM 922 C CA . ILE A 1 139 ? 13.304 -6.092 9.355 1.00 34.51 139 ILE A CA 1
ATOM 923 C C . ILE A 1 139 ? 14.111 -4.821 9.110 1.00 35.34 139 ILE A C 1
ATOM 924 O O . ILE A 1 139 ? 14.792 -4.322 10.006 1.00 35.60 139 ILE A O 1
ATOM 929 N N . ALA A 1 140 ? 14.029 -4.300 7.892 1.00 36.59 140 ALA A N 1
ATOM 930 C CA . ALA A 1 140 ? 14.750 -3.087 7.537 1.00 38.06 140 ALA A CA 1
ATOM 931 C C . ALA A 1 140 ? 14.358 -1.934 8.464 1.00 40.18 140 ALA A C 1
ATOM 932 O O . ALA A 1 140 ? 15.218 -1.261 9.044 1.00 40.66 140 ALA A O 1
ATOM 934 N N . SER A 1 141 ? 13.055 -1.722 8.623 1.00 40.41 141 SER A N 1
ATOM 935 C CA . SER A 1 141 ? 12.571 -0.631 9.458 1.00 41.14 141 SER A CA 1
ATOM 936 C C . SER A 1 141 ? 12.975 -0.772 10.921 1.00 41.15 141 SER A C 1
ATOM 937 O O . SER A 1 141 ? 13.027 0.214 11.651 1.00 41.15 141 SER A O 1
ATOM 940 N N . GLN A 1 142 ? 13.273 -1.992 11.350 1.00 41.65 142 GLN A N 1
ATOM 941 C CA . GLN A 1 142 ? 13.662 -2.220 12.737 1.00 40.87 142 GLN A CA 1
ATOM 942 C C . GLN A 1 142 ? 15.164 -2.069 12.975 1.00 39.09 142 GLN A C 1
ATOM 943 O O . GLN A 1 142 ? 15.608 -1.989 14.119 1.00 36.02 142 GLN A O 1
ATOM 949 N N . HIS A 1 143 ? 15.945 -2.016 11.901 1.00 36.86 143 HIS A N 1
ATOM 950 C CA . HIS A 1 143 ? 17.393 -1.915 12.045 1.00 37.60 143 HIS A CA 1
ATOM 951 C C . HIS A 1 143 ? 18.059 -0.933 11.087 1.00 38.19 143 HIS A C 1
ATOM 952 O O . HIS A 1 143 ? 18.801 -1.335 10.190 1.00 39.62 143 HIS A O 1
ATOM 959 N N . PRO A 1 144 ? 17.803 0.375 11.264 1.00 39.44 144 PRO A N 1
ATOM 960 C CA . PRO A 1 144 ? 18.427 1.353 10.367 1.00 38.81 144 PRO A CA 1
ATOM 961 C C . PRO A 1 144 ? 19.950 1.342 10.527 1.00 38.82 144 PRO A C 1
ATOM 962 O O . PRO A 1 144 ? 20.468 0.948 11.569 1.00 38.74 144 PRO A O 1
ATOM 966 N N . ASN A 1 145 ? 20.661 1.769 9.489 1.00 40.17 145 ASN A N 1
ATOM 967 C CA . ASN A 1 145 ? 22.120 1.794 9.518 1.00 40.28 145 ASN A CA 1
ATOM 968 C C . ASN A 1 145 ? 22.667 0.460 10.034 1.00 39.18 145 ASN A C 1
ATOM 969 O O . ASN A 1 145 ? 23.482 0.423 10.956 1.00 38.11 145 ASN A O 1
ATOM 974 N N . THR A 1 146 ? 22.212 -0.637 9.444 1.00 35.82 146 THR A N 1
ATOM 975 C CA . THR A 1 146 ? 22.684 -1.941 9.867 1.00 35.14 146 THR A CA 1
ATOM 976 C C . THR A 1 146 ? 22.997 -2.830 8.678 1.00 33.81 146 THR A C 1
ATOM 977 O O . THR A 1 146 ? 22.283 -2.825 7.672 1.00 33.63 146 THR A O 1
ATOM 981 N N . ARG A 1 147 ? 24.081 -3.584 8.799 1.00 31.38 147 ARG A N 1
ATOM 982 C CA . ARG A 1 147 ? 24.492 -4.510 7.754 1.00 32.67 147 ARG A CA 1
ATOM 983 C C . ARG A 1 147 ? 23.919 -5.868 8.165 1.00 31.10 147 ARG A C 1
ATOM 984 O O . ARG A 1 147 ? 24.358 -6.468 9.146 1.00 31.09 147 ARG A O 1
ATOM 992 N N . ILE A 1 148 ? 22.912 -6.318 7.422 1.00 30.73 148 ILE A N 1
ATOM 993 C CA . ILE A 1 148 ? 22.214 -7.575 7.689 1.00 30.20 148 ILE A CA 1
ATOM 994 C C . ILE A 1 148 ? 22.640 -8.726 6.797 1.00 28.94 148 ILE A C 1
ATOM 995 O O . ILE A 1 148 ? 22.506 -8.654 5.574 1.00 28.35 148 ILE A O 1
ATOM 1000 N N . GLY A 1 149 ? 23.137 -9.794 7.414 1.00 27.46 149 GLY A N 1
ATOM 1001 C CA . GLY A 1 149 ? 23.549 -10.955 6.648 1.00 26.23 149 GLY A CA 1
ATOM 1002 C C . GLY A 1 149 ? 22.361 -11.865 6.395 1.00 28.61 149 GLY A C 1
ATOM 1003 O O . GLY A 1 149 ? 21.621 -12.204 7.330 1.00 25.49 149 GLY A O 1
ATOM 1004 N N . VAL A 1 150 ? 22.173 -12.258 5.136 1.00 25.76 150 VAL A N 1
ATOM 1005 C CA . VAL A 1 150 ? 21.077 -13.137 4.749 1.00 26.95 150 VAL A CA 1
ATOM 1006 C C . VAL A 1 150 ? 21.656 -14.478 4.317 1.00 28.31 150 VAL A C 1
ATOM 1007 O O . VAL A 1 150 ? 22.571 -14.527 3.484 1.00 27.84 150 VAL A O 1
ATOM 1011 N N . PHE A 1 151 ? 21.131 -15.565 4.880 1.00 27.36 151 PHE A N 1
ATOM 1012 C CA . PHE A 1 151 ? 21.628 -16.897 4.546 1.00 27.84 151 PHE A CA 1
ATOM 1013 C C . PHE A 1 151 ? 20.509 -17.853 4.164 1.00 28.09 151 PHE A C 1
ATOM 1014 O O . PHE A 1 151 ? 19.385 -17.750 4.659 1.00 29.03 151 PHE A O 1
ATOM 1022 N N . LEU A 1 152 ? 20.827 -18.812 3.305 1.00 27.95 152 LEU A N 1
ATOM 1023 C CA . LEU A 1 152 ? 19.820 -19.751 2.849 1.00 29.75 152 LEU A CA 1
ATOM 1024 C C . LEU A 1 152 ? 20.316 -21.143 2.519 1.00 31.87 152 LEU A C 1
ATOM 1025 O O . LEU A 1 152 ? 21.441 -21.328 2.064 1.00 30.80 152 LEU A O 1
ATOM 1030 N N . CYS A 1 153 ? 19.462 -22.125 2.780 1.00 33.20 153 CYS A N 1
ATOM 1031 C CA . CYS A 1 153 ? 19.742 -23.502 2.414 1.00 33.52 153 CYS A CA 1
ATOM 1032 C C . CYS A 1 153 ? 18.381 -24.012 1.987 1.00 35.08 153 CYS A C 1
ATOM 1033 O O . CYS A 1 153 ? 17.530 -24.337 2.823 1.00 33.37 153 CYS A O 1
ATOM 1036 N N . GLY A 1 154 ? 18.175 -24.036 0.674 1.00 36.45 154 GLY A N 1
ATOM 1037 C CA . GLY A 1 154 ? 16.917 -24.492 0.114 1.00 37.00 154 GLY A CA 1
ATOM 1038 C C . GLY A 1 154 ? 16.942 -24.356 -1.399 1.00 38.97 154 GLY A C 1
ATOM 1039 O O . GLY A 1 154 ? 17.991 -24.044 -1.968 1.00 37.80 154 GLY A O 1
ATOM 1040 N N . PRO A 1 155 ? 15.800 -24.575 -2.078 1.00 40.13 155 PRO A N 1
ATOM 1041 C CA . PRO A 1 155 ? 15.660 -24.488 -3.539 1.00 40.26 155 PRO A CA 1
ATOM 1042 C C . PRO A 1 155 ? 16.324 -23.275 -4.179 1.00 41.47 155 PRO A C 1
ATOM 1043 O O . PRO A 1 155 ? 16.297 -22.175 -3.628 1.00 41.55 155 PRO A O 1
ATOM 1047 N N . GLU A 1 156 ? 16.909 -23.491 -5.356 1.00 42.96 156 GLU A N 1
ATOM 1048 C CA . GLU A 1 156 ? 17.597 -22.439 -6.103 1.00 43.63 156 GLU A CA 1
ATOM 1049 C C . GLU A 1 156 ? 16.707 -21.236 -6.407 1.00 44.02 156 GLU A C 1
ATOM 1050 O O . GLU A 1 156 ? 17.199 -20.117 -6.553 1.00 45.21 156 GLU A O 1
ATOM 1052 N N . ALA A 1 157 ? 15.400 -21.457 -6.504 1.00 44.21 157 ALA A N 1
ATOM 1053 C CA . ALA A 1 157 ? 14.482 -20.357 -6.785 1.00 45.23 157 ALA A CA 1
ATOM 1054 C C . ALA A 1 157 ? 14.432 -19.391 -5.604 1.00 46.05 157 ALA A C 1
ATOM 1055 O O . ALA A 1 157 ? 14.581 -18.177 -5.767 1.00 46.72 157 ALA A O 1
ATOM 1057 N N . LEU A 1 158 ? 14.219 -19.939 -4.411 1.00 44.11 158 LEU A N 1
ATOM 1058 C CA . LEU A 1 158 ? 14.148 -19.135 -3.204 1.00 42.22 158 LEU A CA 1
ATOM 1059 C C . LEU A 1 158 ? 15.419 -18.291 -3.112 1.00 42.29 158 LEU A C 1
ATOM 1060 O O . LEU A 1 158 ? 15.398 -17.168 -2.611 1.00 41.93 158 LEU A O 1
ATOM 1065 N N . ALA A 1 159 ? 16.526 -18.829 -3.616 1.00 42.21 159 ALA A N 1
ATOM 1066 C CA . ALA A 1 159 ? 17.787 -18.096 -3.595 1.00 43.05 159 ALA A CA 1
ATOM 1067 C C . ALA A 1 159 ? 17.648 -16.843 -4.454 1.00 43.77 159 ALA A C 1
ATOM 1068 O O . ALA A 1 159 ? 18.100 -15.763 -4.072 1.00 43.90 159 ALA A O 1
ATOM 1070 N N . GLU A 1 160 ? 17.010 -16.988 -5.612 1.00 43.56 160 GLU A N 1
ATOM 1071 C CA . GLU A 1 160 ? 16.807 -15.858 -6.511 1.00 42.98 160 GLU A CA 1
ATOM 1072 C C . GLU A 1 160 ? 16.011 -14.772 -5.800 1.00 42.62 160 GLU A C 1
ATOM 1073 O O . GLU A 1 160 ? 16.415 -13.610 -5.768 1.00 42.88 160 GLU A O 1
ATOM 1075 N N . THR A 1 161 ? 14.874 -15.161 -5.230 1.00 42.19 161 THR A N 1
ATOM 1076 C CA . THR A 1 161 ? 14.011 -14.231 -4.517 1.00 41.25 161 THR A CA 1
ATOM 1077 C C . THR A 1 161 ? 14.769 -13.484 -3.430 1.00 40.35 161 THR A C 1
ATOM 1078 O O . THR A 1 161 ? 14.749 -12.256 -3.392 1.00 41.97 161 THR A O 1
ATOM 1082 N N . LEU A 1 162 ? 15.443 -14.221 -2.550 1.00 39.86 162 LEU A N 1
ATOM 1083 C CA . LEU A 1 162 ? 16.188 -13.585 -1.468 1.00 37.64 162 LEU A CA 1
ATOM 1084 C C . LEU A 1 162 ? 17.239 -12.630 -2.027 1.00 37.93 162 LEU A C 1
ATOM 1085 O O . LEU A 1 162 ? 17.407 -11.530 -1.516 1.00 34.63 162 LEU A O 1
ATOM 1090 N N . SER A 1 163 ? 17.933 -13.047 -3.086 1.00 41.09 163 SER A N 1
ATOM 1091 C CA . SER A 1 163 ? 18.951 -12.205 -3.718 1.00 43.31 163 SER A CA 1
ATOM 1092 C C . SER A 1 163 ? 18.334 -10.886 -4.191 1.00 44.30 163 SER A C 1
ATOM 1093 O O . SER A 1 163 ? 18.820 -9.801 -3.860 1.00 45.34 163 SER A O 1
ATOM 1096 N N . LYS A 1 164 ? 17.259 -10.987 -4.967 1.00 43.86 164 LYS A N 1
ATOM 1097 C CA . LYS A 1 164 ? 16.572 -9.807 -5.481 1.00 44.33 164 LYS A CA 1
ATOM 1098 C C . LYS A 1 164 ? 16.106 -8.897 -4.349 1.00 44.34 164 LYS A C 1
ATOM 1099 O O . LYS A 1 164 ? 16.367 -7.691 -4.362 1.00 44.41 164 LYS A O 1
ATOM 1101 N N . GLN A 1 165 ? 15.414 -9.480 -3.372 1.00 43.75 165 GLN A N 1
ATOM 1102 C CA . GLN A 1 165 ? 14.917 -8.725 -2.227 1.00 42.67 165 GLN A CA 1
ATOM 1103 C C . GLN A 1 165 ? 16.061 -8.064 -1.467 1.00 40.66 165 GLN A C 1
ATOM 1104 O O . GLN A 1 165 ? 15.969 -6.900 -1.095 1.00 38.76 165 GLN A O 1
ATOM 1110 N N . SER A 1 166 ? 17.136 -8.811 -1.233 1.00 40.10 166 SER A N 1
ATOM 1111 C CA . SER A 1 166 ? 18.285 -8.276 -0.511 1.00 40.57 166 SER A CA 1
ATOM 1112 C C . SER A 1 166 ? 18.770 -6.988 -1.169 1.00 40.74 166 SER A C 1
ATOM 1113 O O . SER A 1 166 ? 18.947 -5.966 -0.507 1.00 40.59 166 SER A O 1
ATOM 1116 N N . ILE A 1 167 ? 18.978 -7.040 -2.480 1.00 41.29 167 ILE A N 1
ATOM 1117 C CA . ILE A 1 167 ? 19.436 -5.872 -3.217 1.00 40.27 167 ILE A CA 1
ATOM 1118 C C . ILE A 1 167 ? 18.393 -4.756 -3.233 1.00 39.95 167 ILE A C 1
ATOM 1119 O O . ILE A 1 167 ? 18.679 -3.630 -2.829 1.00 39.75 167 ILE A O 1
ATOM 1124 N N . SER A 1 168 ? 17.181 -5.072 -3.683 1.00 40.86 168 SER A N 1
ATOM 1125 C CA . SER A 1 168 ? 16.111 -4.080 -3.761 1.00 43.18 168 SER A CA 1
ATOM 1126 C C . SER A 1 168 ? 15.757 -3.388 -2.446 1.00 43.93 168 SER A C 1
ATOM 1127 O O . SER A 1 168 ? 15.212 -2.282 -2.454 1.00 45.20 168 SER A O 1
ATOM 1130 N N . ASN A 1 169 ? 16.062 -4.018 -1.315 1.00 43.54 169 ASN A N 1
ATOM 1131 C CA . ASN A 1 169 ? 15.747 -3.408 -0.031 1.00 42.49 169 ASN A CA 1
ATOM 1132 C C . ASN A 1 169 ? 16.920 -2.706 0.647 1.00 43.11 169 ASN A C 1
ATOM 1133 O O . ASN A 1 169 ? 16.758 -2.113 1.711 1.00 41.61 169 ASN A O 1
ATOM 1138 N N . SER A 1 170 ? 18.099 -2.767 0.036 1.00 42.96 170 SER A N 1
ATOM 1139 C CA . SER A 1 170 ? 19.266 -2.100 0.606 1.00 44.65 170 SER A CA 1
ATOM 1140 C C . SER A 1 170 ? 19.275 -0.639 0.168 1.00 45.97 170 SER A C 1
ATOM 1141 O O . SER A 1 170 ? 18.762 -0.304 -0.896 1.00 45.89 170 SER A O 1
ATOM 1144 N N . GLU A 1 171 ? 19.864 0.221 0.991 1.00 48.48 171 GLU A N 1
ATOM 1145 C CA . GLU A 1 171 ? 19.914 1.650 0.709 1.00 52.42 171 GLU A CA 1
ATOM 1146 C C . GLU A 1 171 ? 21.319 2.229 0.819 1.00 53.06 171 GLU A C 1
ATOM 1147 O O . GLU A 1 171 ? 22.055 1.923 1.757 1.00 53.10 171 GLU A O 1
ATOM 1153 N N . SER A 1 172 ? 21.678 3.075 -0.143 1.00 53.76 172 SER A N 1
ATOM 1154 C CA . SER A 1 172 ? 22.986 3.725 -0.154 1.00 54.96 172 SER A CA 1
ATOM 1155 C C . SER A 1 172 ? 22.993 4.927 0.789 1.00 55.42 172 SER A C 1
ATOM 1156 O O . SER A 1 172 ? 24.033 5.555 1.003 1.00 55.48 172 SER A O 1
ATOM 1159 N N . GLY A 1 173 ? 21.824 5.239 1.343 1.00 55.91 173 GLY A N 1
ATOM 1160 C CA . GLY A 1 173 ? 21.698 6.354 2.265 1.00 55.52 173 GLY A CA 1
ATOM 1161 C C . GLY A 1 173 ? 22.437 6.112 3.570 1.00 56.23 173 GLY A C 1
ATOM 1162 O O . GLY A 1 173 ? 22.669 4.961 3.954 1.00 56.44 173 GLY A O 1
ATOM 1163 N N . PRO A 1 174 ? 22.806 7.186 4.288 1.00 55.67 174 PRO A N 1
ATOM 1164 C CA . PRO A 1 174 ? 23.530 7.133 5.566 1.00 54.55 174 PRO A CA 1
ATOM 1165 C C . PRO A 1 174 ? 22.848 6.294 6.642 1.00 53.44 174 PRO A C 1
ATOM 1166 O O . PRO A 1 174 ? 23.509 5.707 7.498 1.00 54.67 174 PRO A O 1
ATOM 1170 N N . ARG A 1 175 ? 21.522 6.245 6.600 1.00 51.28 175 ARG A N 1
ATOM 1171 C CA . ARG A 1 175 ? 20.761 5.469 7.569 1.00 48.30 175 ARG A CA 1
ATOM 1172 C C . ARG A 1 175 ? 20.265 4.207 6.884 1.00 47.20 175 ARG A C 1
ATOM 1173 O O . ARG A 1 175 ? 19.536 3.397 7.470 1.00 45.48 175 ARG A O 1
ATOM 1181 N N . GLY A 1 176 ? 20.679 4.050 5.632 1.00 44.86 176 GLY A N 1
ATOM 1182 C CA . GLY A 1 176 ? 20.273 2.898 4.856 1.00 43.88 176 GLY A CA 1
ATOM 1183 C C . GLY A 1 176 ? 20.620 1.567 5.493 1.00 42.58 176 GLY A C 1
ATOM 1184 O O . GLY A 1 176 ? 21.557 1.454 6.286 1.00 42.67 176 GLY A O 1
ATOM 1185 N N . VAL A 1 177 ? 19.840 0.554 5.143 1.00 41.00 177 VAL A N 1
ATOM 1186 C CA . VAL A 1 177 ? 20.054 -0.794 5.642 1.00 40.53 177 VAL A CA 1
ATOM 1187 C C . VAL A 1 177 ? 20.695 -1.571 4.504 1.00 39.08 177 VAL A C 1
ATOM 1188 O O . VAL A 1 177 ? 20.429 -1.293 3.338 1.00 39.12 177 VAL A O 1
ATOM 1192 N N . HIS A 1 178 ? 21.553 -2.527 4.842 1.00 38.94 178 HIS A N 1
ATOM 1193 C CA . HIS A 1 178 ? 22.226 -3.332 3.831 1.00 39.50 178 HIS A CA 1
ATOM 1194 C C . HIS A 1 178 ? 21.954 -4.817 4.033 1.00 39.27 178 HIS A C 1
ATOM 1195 O O . HIS A 1 178 ? 22.324 -5.377 5.061 1.00 38.88 178 HIS A O 1
ATOM 1202 N N . PHE A 1 179 ? 21.309 -5.449 3.057 1.00 36.37 179 PHE A N 1
ATOM 1203 C CA . PHE A 1 179 ? 21.035 -6.882 3.128 1.00 35.97 179 PHE A CA 1
ATOM 1204 C C . PHE A 1 179 ? 22.051 -7.611 2.241 1.00 35.07 179 PHE A C 1
ATOM 1205 O O . PHE A 1 179 ? 21.960 -7.565 1.017 1.00 33.46 179 PHE A O 1
ATOM 1213 N N . ILE A 1 180 ? 23.014 -8.278 2.874 1.00 33.49 180 ILE A N 1
ATOM 1214 C CA . ILE A 1 180 ? 24.069 -8.999 2.165 1.00 33.12 180 ILE A CA 1
ATOM 1215 C C . ILE A 1 180 ? 23.818 -10.504 2.108 1.00 33.59 180 ILE A C 1
ATOM 1216 O O . ILE A 1 180 ? 24.027 -11.202 3.105 1.00 31.41 180 ILE A O 1
ATOM 1221 N N . PHE A 1 181 ?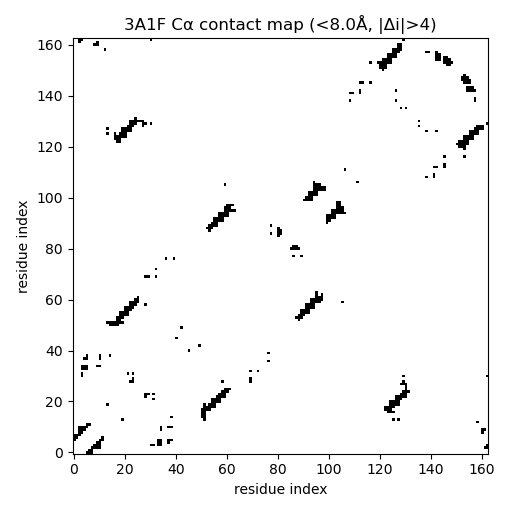 23.384 -11.010 0.958 1.00 32.99 181 PHE A N 1
ATOM 1222 C CA . PHE A 1 181 ? 23.147 -12.442 0.839 1.00 36.17 181 PHE A CA 1
ATOM 1223 C C . PHE A 1 181 ? 24.496 -13.171 0.782 1.00 37.47 181 PHE A C 1
ATOM 1224 O O . PHE A 1 181 ? 25.298 -12.937 -0.122 1.00 35.67 181 PHE A O 1
ATOM 1232 N N . ASN A 1 182 ? 24.742 -14.044 1.757 1.00 38.99 182 ASN A N 1
ATOM 1233 C CA . ASN A 1 182 ? 25.984 -14.816 1.807 1.00 40.58 182 ASN A CA 1
ATOM 1234 C C . ASN A 1 182 ? 25.812 -16.222 1.264 1.00 40.90 182 ASN A C 1
ATOM 1235 O O . ASN A 1 182 ? 25.011 -17.007 1.775 1.00 41.57 182 ASN A O 1
ATOM 1240 N N . LYS A 1 183 ? 26.575 -16.535 0.226 1.00 40.77 183 LYS A N 1
ATOM 1241 C CA . LYS A 1 183 ? 26.538 -17.855 -0.378 1.00 39.89 183 LYS A CA 1
ATOM 1242 C C . LYS A 1 183 ? 27.280 -18.778 0.582 1.00 39.09 183 LYS A C 1
ATOM 1243 O O . LYS A 1 183 ? 28.303 -18.389 1.138 1.00 38.98 183 LYS A O 1
ATOM 1249 N N . GLU A 1 184 ? 26.755 -19.979 0.801 1.00 39.35 184 GLU A N 1
ATOM 1250 C CA . GLU A 1 184 ? 27.405 -20.943 1.691 1.00 39.94 184 GLU A CA 1
ATOM 1251 C C . GLU A 1 184 ? 27.335 -22.309 1.045 1.00 40.21 184 GLU A C 1
ATOM 1252 O O . GLU A 1 184 ? 26.301 -22.692 0.504 1.00 41.63 184 GLU A O 1
ATOM 1258 N N . ASN A 1 185 ? 28.435 -23.049 1.109 1.00 41.66 185 ASN A N 1
ATOM 1259 C CA . ASN A 1 185 ? 28.481 -24.367 0.495 1.00 45.35 185 ASN A CA 1
ATOM 1260 C C . ASN A 1 185 ? 28.075 -25.490 1.441 1.00 43.66 185 ASN A C 1
ATOM 1261 O O . ASN A 1 185 ? 28.912 -26.205 1.993 1.00 43.76 185 ASN A O 1
ATOM 1266 N N . PHE A 1 186 ? 26.769 -25.634 1.628 1.00 44.12 186 PHE A N 1
ATOM 1267 C CA . PHE A 1 186 ? 26.236 -26.672 2.490 1.00 43.48 186 PHE A CA 1
ATOM 1268 C C . PHE A 1 186 ? 26.305 -28.012 1.753 1.00 45.57 186 PHE A C 1
ATOM 1269 O O . PHE A 1 186 ? 26.523 -29.050 2.417 1.00 46.42 186 PHE A O 1
#

Solvent-accessible surface area: 8326 Å² total; per-residue (Å²): 184,54,47,33,5,70,146,2,79,0,0,92,42,0,9,71,10,89,3,0,0,0,0,0,12,27,136,4,0,62,19,0,12,39,0,2,47,4,1,32,135,23,80,72,92,46,87,134,66,114,42,0,111,32,1,21,0,2,6,6,3,148,79,79,146,55,38,71,111,0,24,67,34,1,101,95,7,58,54,67,6,63,119,66,98,26,76,47,5,8,30,16,40,20,9,29,9,47,242,94,70,67,88,151,20,152,16,84,22,57,79,37,0,108,71,3,17,89,92,36,83,106,14,129,0,0,0,0,16,24,34,86,90,74,17,30,64,54,0,42,60,26,2,134,84,24,39,95,118,21,104,171,8,11,69,6,61,52,21,169,18,129,94

InterPro domains:
  IPR000778 Cytochrome b245, heavy chain [PR00466] (104-122)
  IPR000778 Cytochrome b245, heavy chain [PR00466] (177-200)
  IPR000778 Cytochrome b245, heavy chain [PR00466] (202-222)
  IPR000778 Cytochrome b245, heavy chain [PR00466] (383-396)
  IPR000778 Cytochrome b245, heavy chain [PR00466] (406-423)
  IPR000778 Cytochrome b245, heavy chain [PR00466] (528-546)
  IPR013112 FAD-binding 8 [PF08022] (295-394)
  IPR013121 Ferric reductase, NAD binding domain [PF08030] (401-550)
  IPR013130 Ferric reductase transmembrane component-like domain [PF01794] (79-219)
  IPR017927 FAD-binding domain, ferredoxin reductase-type [PS51384] (287-397)
  IPR017938 Riboflavin synthase-like beta-barrel [SSF63380] (286-393)
  IPR039261 Ferredoxin-NADP reductase (FNR), nucleotide-binding domain [G3DSA:3.40.50.80] (390-570)
  IPR039261 Ferredoxin-NADP reductase (FNR), nucleotide-binding domain [SSF52343] (404-547)
  IPR050369 Respiratory burst oxidase/Ferric reductase [PTHR11972] (7-570)

Sequence (163 aa):
IAVDGPFGTASEDVFSYEVVMLVGAGIGVTPFASILKSVWYKYCNNATNLKLKKIYFYWLCRDTHAFEWFADLLQLLESQMQERNNAGFLSYNIYLTGWQKTLYGRPNWDNEFKTIASQHPNTRIGVFLCGPEALAETLSKQSISNSESGPRGVHFIFNKENF

Secondary structure (DSSP, 8-state):
--TTSTTSHHHHHHTTSSEEEEEEEGGGHHHHHHHHHHHHHHHHH-TT-----EEEEEEEES-TTTTHHHHHHHHHHHHHHHHTT-TTSEEEEEEETT---EEES---HHHHHHHHHHHSTT-EEEEEEES-HHHHHHHHHHHHHT---STT--EEEEEP---